Protein AF-A0A7C7TED6-F1 (afdb_monomer_lite)

Radius of gyration: 16.6 Å; chains: 1; bound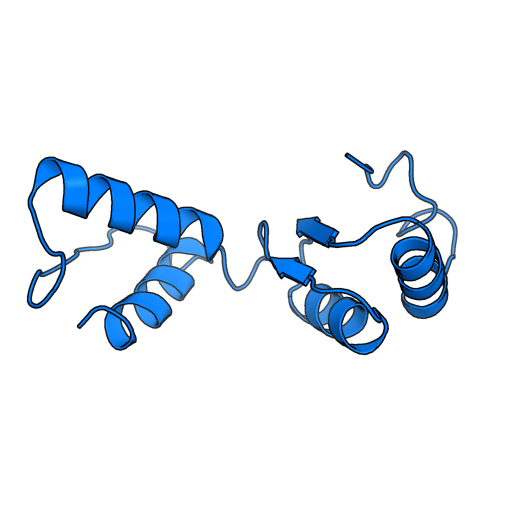ing box: 36×25×44 Å

Sequence (104 aa):
MLNLKDSHYGSGGESIHDTAKVLSQYGDIVMMRVNEHKNFLKFQKNLDIPIINGLTNLSHPCQIMADIMTFEELKGPIENRKIAWLGDGNNVAYSLIEASVKFS

pLDDT: mean 88.81, std 13.05, range [52.09, 98.31]

Foldseek 3Di:
DDDPVNDCPPPPPDDLLVVQVVCQVVDQEEEDEDAAVVSVVVSVVNHPHYYHDCDYFAAHQVVVVVVQVVCCVVPNQCAPPDDDDDDDCTRHVNNVVVVVVVRD

Secondary structure (DSSP, 8-state):
---TTTSSTTTS---HHHHHHHHHHH-S-EEEE-S-HHHHHHHHHH-SS-EEEEE-SS--HHHHHHHHHHHHHHHS--TT------S---HHHHHHHHHHHH--

Structure (mmCIF, N/CA/C/O backbone):
data_AF-A0A7C7TED6-F1
#
_entry.id   AF-A0A7C7TED6-F1
#
loop_
_atom_site.group_PDB
_atom_site.id
_atom_site.type_symbol
_atom_site.label_atom_id
_atom_site.label_alt_id
_atom_site.label_comp_id
_atom_site.label_asym_id
_atom_site.label_entity_id
_atom_site.label_seq_id
_atom_site.pdbx_PDB_ins_code
_atom_site.Cartn_x
_atom_site.Cartn_y
_atom_site.Cartn_z
_atom_site.occupancy
_atom_site.B_iso_or_equiv
_atom_site.auth_seq_id
_atom_site.a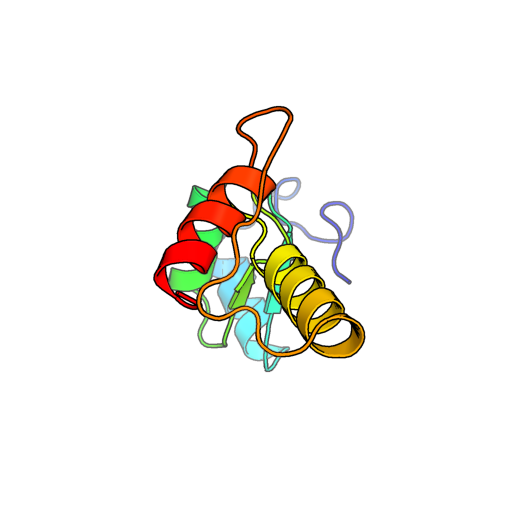uth_comp_id
_atom_site.auth_asym_id
_atom_site.auth_atom_id
_atom_site.pdbx_PDB_model_num
ATOM 1 N N . MET A 1 1 ? 17.308 3.194 -2.773 1.00 53.22 1 MET A N 1
ATOM 2 C CA . MET A 1 1 ? 15.981 3.659 -3.231 1.00 53.22 1 MET A CA 1
ATOM 3 C C . MET A 1 1 ? 16.187 4.322 -4.582 1.00 53.22 1 MET A C 1
ATOM 5 O O . MET A 1 1 ? 16.900 5.313 -4.622 1.00 53.22 1 MET A O 1
ATOM 9 N N . LEU A 1 2 ? 15.681 3.739 -5.672 1.00 59.06 2 LEU A N 1
ATOM 10 C CA . LEU A 1 2 ? 15.821 4.327 -7.011 1.00 59.06 2 LEU A CA 1
ATOM 11 C C . LEU A 1 2 ? 14.804 5.459 -7.166 1.00 59.06 2 LEU A C 1
ATOM 13 O O . LEU A 1 2 ? 13.610 5.247 -6.949 1.00 59.06 2 LEU A O 1
ATOM 17 N N . ASN A 1 3 ? 15.270 6.656 -7.509 1.00 58.84 3 ASN A N 1
ATOM 18 C CA . ASN A 1 3 ? 14.406 7.788 -7.825 1.00 58.84 3 ASN A CA 1
ATOM 19 C C . ASN A 1 3 ? 14.238 7.907 -9.349 1.00 58.84 3 ASN A C 1
ATOM 21 O O . ASN A 1 3 ? 15.116 7.506 -10.105 1.00 58.84 3 ASN A O 1
ATOM 25 N N . LEU A 1 4 ? 13.143 8.515 -9.809 1.00 54.66 4 LEU A N 1
ATOM 26 C CA . LEU A 1 4 ? 12.876 8.801 -11.230 1.00 54.66 4 LEU A CA 1
ATOM 27 C C . LEU A 1 4 ? 13.960 9.669 -11.893 1.00 54.66 4 LEU A C 1
ATOM 29 O O . LEU A 1 4 ? 14.048 9.715 -13.112 1.00 54.66 4 LEU A O 1
ATOM 33 N N . LYS A 1 5 ? 14.761 10.386 -11.097 1.00 54.38 5 LYS A N 1
ATOM 34 C CA . LYS A 1 5 ? 15.911 11.164 -11.580 1.00 54.38 5 LYS A CA 1
ATOM 35 C C . LYS A 1 5 ? 17.191 10.334 -11.720 1.00 54.38 5 LYS A C 1
ATOM 37 O O . LYS A 1 5 ? 18.053 10.710 -12.502 1.00 54.38 5 LYS A O 1
ATOM 42 N N . ASP A 1 6 ? 17.281 9.219 -10.999 1.00 58.78 6 ASP A N 1
ATOM 43 C CA . ASP A 1 6 ? 18.440 8.313 -10.989 1.00 58.78 6 ASP A CA 1
ATOM 44 C C . ASP A 1 6 ? 18.201 7.068 -11.862 1.00 58.78 6 ASP A C 1
ATOM 46 O O . ASP A 1 6 ? 19.086 6.237 -12.044 1.00 58.78 6 ASP A O 1
ATOM 50 N N . SER A 1 7 ? 16.981 6.916 -12.380 1.00 57.62 7 SER A N 1
ATOM 51 C CA . SER A 1 7 ? 16.536 5.814 -13.223 1.00 57.62 7 SER A CA 1
ATOM 52 C C . SER A 1 7 ? 16.156 6.354 -14.599 1.00 57.62 7 SER A C 1
ATOM 54 O O . SER A 1 7 ? 15.509 7.393 -14.705 1.00 57.62 7 SER A O 1
ATOM 56 N N . HIS A 1 8 ? 16.496 5.631 -15.669 1.00 60.44 8 HIS A N 1
ATOM 57 C CA . HIS A 1 8 ? 16.038 5.968 -17.023 1.00 60.44 8 HIS A CA 1
ATOM 58 C C . HIS A 1 8 ? 14.517 5.797 -17.205 1.00 60.44 8 HIS A C 1
ATOM 60 O O . HIS A 1 8 ? 13.960 6.191 -18.235 1.00 60.44 8 HIS A O 1
ATOM 66 N N . TYR A 1 9 ? 13.828 5.276 -16.187 1.00 53.53 9 TYR A N 1
ATOM 67 C CA . TYR A 1 9 ? 12.382 5.175 -16.117 1.00 53.53 9 TYR A CA 1
ATOM 68 C C . TYR A 1 9 ? 11.711 6.561 -16.184 1.00 53.53 9 TYR A C 1
ATOM 70 O O . TYR A 1 9 ? 11.892 7.415 -15.319 1.00 53.53 9 TYR A O 1
ATOM 78 N N . GLY A 1 10 ? 10.910 6.794 -17.227 1.00 54.06 10 GLY A N 1
ATOM 79 C CA . GLY A 1 10 ? 10.072 7.992 -17.383 1.00 54.06 10 GLY A CA 1
ATOM 80 C C . GLY A 1 10 ? 10.747 9.220 -18.012 1.00 54.06 10 GLY A C 1
ATOM 81 O O . GLY A 1 10 ? 10.047 9.997 -18.653 1.00 54.06 10 GLY A O 1
ATOM 82 N N . SER A 1 11 ? 12.074 9.367 -17.910 1.00 52.09 11 SER A N 1
ATOM 83 C CA . SER A 1 11 ? 12.823 10.483 -18.531 1.00 52.09 11 SER A CA 1
ATOM 84 C C . SER A 1 11 ? 13.802 10.054 -19.635 1.00 52.09 11 SER A C 1
ATOM 86 O O . SER A 1 11 ? 14.182 10.886 -20.452 1.00 52.09 11 SER A O 1
ATOM 88 N N . GLY A 1 12 ? 14.213 8.778 -19.678 1.00 54.22 12 GLY A N 1
ATOM 89 C CA . GLY A 1 12 ? 15.282 8.279 -20.560 1.00 54.22 12 GLY A CA 1
ATOM 90 C C . GLY A 1 12 ? 14.836 7.359 -21.704 1.00 54.22 12 GLY A C 1
ATOM 91 O O . GLY A 1 12 ? 15.682 6.881 -22.449 1.00 54.22 12 GLY A O 1
ATOM 92 N N . GLY A 1 13 ? 13.532 7.095 -21.856 1.00 62.97 13 GLY A N 1
ATOM 93 C CA . GLY A 1 13 ? 12.994 6.288 -22.964 1.00 62.97 13 GLY A CA 1
ATOM 94 C C . GLY A 1 13 ? 13.099 4.765 -22.804 1.00 62.97 13 GLY A C 1
ATOM 95 O O . GLY A 1 13 ? 12.735 4.045 -23.730 1.00 62.97 13 GLY A O 1
ATOM 96 N N . GLU A 1 14 ? 13.548 4.259 -21.652 1.00 69.69 14 GLU A N 1
ATOM 97 C CA . GLU A 1 14 ? 13.570 2.816 -21.380 1.00 69.69 14 GLU A CA 1
ATOM 98 C C . GLU A 1 14 ? 12.144 2.271 -21.188 1.00 69.69 14 GLU A C 1
ATOM 100 O O . GLU A 1 14 ? 11.289 2.903 -20.553 1.00 69.69 14 GLU A O 1
ATOM 105 N N . SER A 1 15 ? 11.864 1.100 -21.766 1.00 81.44 15 SER A N 1
ATOM 106 C CA . SER A 1 15 ? 10.546 0.481 -21.661 1.00 81.44 15 SER A CA 1
ATOM 107 C C . SER A 1 15 ? 10.322 -0.114 -20.264 1.00 81.44 15 SER A C 1
ATOM 109 O O . SER A 1 15 ? 11.249 -0.592 -19.615 1.00 81.44 15 SER A O 1
ATOM 111 N N . ILE A 1 16 ? 9.060 -0.154 -19.808 1.00 81.31 16 ILE A N 1
ATOM 112 C CA . ILE A 1 16 ? 8.677 -0.820 -18.542 1.00 81.31 16 ILE A CA 1
ATOM 113 C C . ILE A 1 16 ? 9.167 -2.276 -18.508 1.00 81.31 16 ILE A C 1
ATOM 115 O O . ILE A 1 16 ? 9.526 -2.778 -17.447 1.00 81.31 16 ILE A O 1
ATOM 119 N N . HIS A 1 17 ? 9.161 -2.945 -19.663 1.00 85.00 17 HIS A N 1
ATOM 120 C CA . HIS A 1 17 ? 9.615 -4.322 -19.802 1.00 85.00 17 HIS A CA 1
ATOM 121 C C . HIS A 1 17 ? 11.107 -4.452 -19.476 1.00 85.00 17 HIS A C 1
ATOM 123 O O . HIS A 1 17 ? 11.476 -5.276 -18.641 1.00 85.00 17 HIS A O 1
ATOM 129 N N . ASP A 1 18 ? 11.948 -3.612 -20.080 1.00 86.00 18 ASP A N 1
ATOM 130 C CA . ASP A 1 18 ? 13.403 -3.720 -19.935 1.00 86.00 18 ASP A CA 1
ATOM 131 C C . ASP A 1 18 ? 13.836 -3.363 -18.514 1.00 86.00 18 ASP A C 1
ATOM 133 O O . ASP A 1 18 ? 14.544 -4.141 -17.872 1.00 86.00 18 ASP A O 1
ATOM 137 N N . THR A 1 19 ? 13.288 -2.275 -17.957 1.00 87.62 19 THR A N 1
ATOM 138 C CA . THR A 1 19 ? 13.532 -1.910 -16.558 1.00 87.62 19 THR A CA 1
ATOM 139 C C . THR A 1 19 ? 13.088 -3.032 -15.607 1.00 87.62 19 THR A C 1
ATOM 141 O O . THR A 1 19 ? 13.801 -3.350 -14.657 1.00 87.62 19 THR A O 1
ATOM 144 N N . ALA A 1 20 ? 11.936 -3.674 -15.844 1.00 88.50 20 ALA A N 1
ATOM 145 C CA . ALA A 1 20 ? 11.471 -4.783 -15.008 1.00 88.50 20 ALA A CA 1
ATOM 146 C C . ALA A 1 20 ? 12.395 -6.012 -15.087 1.00 88.50 20 ALA A C 1
ATOM 148 O O . ALA A 1 20 ? 12.679 -6.632 -14.060 1.00 88.50 20 ALA A O 1
ATOM 149 N N . LYS A 1 21 ? 12.911 -6.354 -16.274 1.00 89.75 21 LYS A N 1
ATOM 150 C CA . LYS A 1 21 ? 13.855 -7.471 -16.429 1.00 89.75 21 LYS A CA 1
ATOM 151 C C . LYS A 1 21 ? 15.189 -7.206 -15.753 1.00 89.75 21 LYS A C 1
ATOM 153 O O . LYS A 1 21 ? 15.688 -8.089 -15.061 1.00 89.75 21 LYS A O 1
ATOM 158 N N . VAL A 1 22 ? 15.713 -5.988 -15.869 1.00 89.69 22 VAL A N 1
ATOM 159 C CA . VAL A 1 22 ? 16.912 -5.562 -15.139 1.00 89.69 22 VAL A CA 1
ATOM 160 C C . VAL A 1 22 ? 16.681 -5.693 -13.633 1.00 89.69 22 VAL A C 1
ATOM 162 O O . VAL A 1 22 ? 17.430 -6.390 -12.956 1.00 89.69 22 VAL A O 1
ATOM 165 N N . LEU A 1 23 ? 15.601 -5.112 -13.101 1.00 89.12 23 LEU A N 1
ATOM 166 C CA . LEU A 1 23 ? 15.293 -5.187 -11.667 1.00 89.12 23 LEU A CA 1
ATOM 167 C C . LEU A 1 23 ? 15.158 -6.629 -11.157 1.00 89.12 23 LEU A C 1
ATOM 169 O O . LEU A 1 23 ? 15.610 -6.916 -10.052 1.00 89.12 23 LEU A O 1
ATOM 173 N N . SER A 1 24 ? 14.605 -7.531 -11.970 1.00 91.62 24 SER A N 1
ATOM 174 C CA . SER A 1 24 ? 14.455 -8.952 -11.623 1.00 91.62 24 SER A CA 1
ATOM 175 C C . SER A 1 24 ? 15.785 -9.703 -11.504 1.00 91.62 24 SER A C 1
ATOM 177 O O . SER A 1 24 ? 15.843 -10.722 -10.828 1.00 91.62 24 SER A O 1
ATOM 179 N N . GLN A 1 25 ? 16.851 -9.225 -12.151 1.00 92.69 25 GLN A N 1
ATOM 180 C CA . GLN A 1 25 ? 18.181 -9.843 -12.074 1.00 92.69 25 GLN A CA 1
ATOM 181 C C . GLN A 1 25 ? 19.019 -9.323 -10.901 1.00 92.69 25 GLN A C 1
ATOM 183 O O . GLN A 1 25 ? 19.952 -9.998 -10.473 1.00 92.69 25 GLN A O 1
ATOM 188 N N . TYR A 1 26 ? 18.713 -8.123 -10.398 1.00 90.88 26 TYR A N 1
ATOM 189 C CA . TYR A 1 26 ? 19.514 -7.449 -9.371 1.00 90.88 26 TYR A CA 1
ATOM 190 C C . TYR A 1 26 ? 18.892 -7.459 -7.973 1.00 90.88 26 TYR A C 1
ATOM 192 O O . TYR A 1 26 ? 19.567 -7.075 -7.018 1.00 90.88 26 TYR A O 1
ATOM 200 N N . GLY A 1 27 ? 17.626 -7.849 -7.832 1.00 90.31 27 GLY A N 1
ATOM 201 C CA . GLY A 1 27 ? 16.943 -7.875 -6.543 1.00 90.31 27 GLY A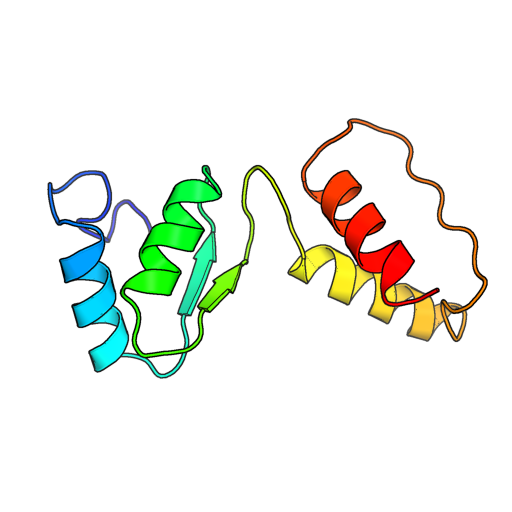 CA 1
ATOM 202 C C . GLY A 1 27 ? 16.095 -9.122 -6.350 1.00 90.31 27 GLY A C 1
ATOM 203 O O . GLY A 1 27 ? 15.717 -9.781 -7.308 1.00 90.31 27 GLY A O 1
ATOM 204 N N . ASP A 1 28 ? 15.764 -9.405 -5.093 1.00 94.75 28 ASP A N 1
ATOM 205 C CA . ASP A 1 28 ? 14.859 -10.498 -4.716 1.00 94.75 28 ASP A CA 1
ATOM 206 C C . ASP A 1 28 ? 13.406 -10.024 -4.548 1.00 94.75 28 ASP A C 1
ATOM 208 O O . ASP A 1 28 ? 12.473 -10.822 -4.565 1.00 94.75 28 ASP A O 1
ATOM 212 N N . ILE A 1 29 ? 13.202 -8.717 -4.352 1.00 94.81 29 ILE A N 1
ATOM 213 C CA . ILE A 1 29 ? 11.896 -8.075 -4.171 1.00 94.81 29 ILE A CA 1
ATOM 214 C C . ILE A 1 29 ? 11.968 -6.597 -4.562 1.00 94.81 29 ILE A C 1
ATOM 216 O O . ILE A 1 29 ? 12.989 -5.936 -4.361 1.00 94.81 29 ILE A O 1
ATOM 220 N N . VAL A 1 30 ? 10.865 -6.049 -5.074 1.00 94.06 30 VAL A N 1
ATOM 221 C CA . VAL A 1 30 ? 10.749 -4.620 -5.398 1.00 94.06 30 VAL A CA 1
ATOM 222 C C . VAL A 1 30 ? 9.581 -3.996 -4.648 1.00 94.06 30 VAL A C 1
ATOM 224 O O . VAL A 1 30 ? 8.470 -4.509 -4.660 1.00 94.06 30 VAL A O 1
ATOM 227 N N . MET A 1 31 ? 9.791 -2.828 -4.044 1.00 94.56 31 MET A N 1
ATOM 228 C CA . MET A 1 31 ? 8.700 -1.950 -3.618 1.00 94.56 31 MET A CA 1
ATOM 229 C C . MET A 1 31 ? 8.629 -0.755 -4.565 1.00 94.56 31 MET A C 1
ATOM 231 O O . MET A 1 31 ? 9.641 -0.102 -4.819 1.00 94.56 31 MET A O 1
ATOM 235 N N . MET A 1 32 ? 7.432 -0.444 -5.065 1.00 91.25 32 MET A N 1
ATOM 236 C CA . MET A 1 32 ? 7.227 0.680 -5.976 1.00 91.25 32 MET A CA 1
ATOM 237 C C . MET A 1 32 ? 6.222 1.683 -5.425 1.00 91.25 32 MET A C 1
ATOM 239 O O . MET A 1 32 ? 5.127 1.326 -4.998 1.00 91.25 32 MET A O 1
ATOM 243 N N . ARG A 1 33 ? 6.584 2.962 -5.526 1.00 92.75 33 ARG A N 1
ATOM 244 C CA . ARG A 1 33 ? 5.673 4.096 -5.388 1.00 92.75 33 ARG A CA 1
ATOM 245 C C . ARG A 1 33 ? 5.529 4.747 -6.755 1.00 92.75 33 ARG A C 1
ATOM 247 O O . ARG A 1 33 ? 6.501 5.276 -7.288 1.00 92.75 33 ARG A O 1
ATOM 254 N N . VAL A 1 34 ? 4.333 4.687 -7.331 1.00 89.00 34 VAL A N 1
ATOM 255 C CA . VAL A 1 34 ? 4.056 5.196 -8.682 1.00 89.00 34 VAL A CA 1
ATOM 256 C C . VAL A 1 34 ? 2.718 5.910 -8.707 1.00 89.00 34 VAL A C 1
ATOM 258 O O . VAL A 1 34 ? 1.811 5.539 -7.981 1.00 89.00 34 VAL A O 1
ATOM 261 N N . ASN A 1 35 ? 2.564 6.920 -9.560 1.00 88.19 35 ASN A N 1
ATOM 262 C CA . ASN A 1 35 ? 1.314 7.678 -9.600 1.00 88.19 35 ASN A CA 1
ATOM 263 C C . ASN A 1 35 ? 0.151 6.818 -10.106 1.00 88.19 35 ASN A C 1
ATOM 265 O O . ASN A 1 35 ? -0.827 6.635 -9.396 1.00 88.19 35 ASN A O 1
ATOM 269 N N . GLU A 1 36 ? 0.255 6.262 -11.313 1.00 90.94 36 GLU A N 1
ATOM 270 C CA . GLU A 1 36 ? -0.839 5.498 -11.914 1.00 90.94 36 GLU A CA 1
ATOM 271 C C . GLU A 1 36 ? -0.770 4.012 -11.552 1.00 90.94 36 GLU A C 1
ATOM 273 O O . GLU A 1 36 ? 0.186 3.315 -11.909 1.00 90.94 36 GLU A O 1
ATOM 278 N N . HIS A 1 37 ? -1.845 3.489 -10.961 1.00 92.94 37 HIS A N 1
ATOM 279 C CA . HIS A 1 37 ? -1.965 2.064 -10.646 1.00 92.94 37 HIS A CA 1
ATOM 280 C C . HIS A 1 37 ? -1.811 1.146 -11.877 1.00 92.94 37 HIS A C 1
ATOM 282 O O . HIS A 1 37 ? -1.245 0.059 -11.790 1.00 92.94 37 HIS A O 1
ATOM 288 N N . LYS A 1 38 ? -2.217 1.600 -13.073 1.00 92.19 38 LYS A N 1
ATOM 289 C CA . LYS A 1 38 ? -2.037 0.827 -14.316 1.00 92.19 38 LYS A CA 1
ATOM 290 C C . LYS A 1 38 ? -0.564 0.525 -14.617 1.00 92.19 38 LYS A C 1
ATOM 292 O O . LYS A 1 38 ? -0.257 -0.528 -15.168 1.00 92.19 38 LYS A O 1
ATOM 297 N N . ASN A 1 39 ? 0.342 1.444 -14.277 1.00 88.62 39 ASN A N 1
ATOM 298 C CA . ASN A 1 39 ? 1.769 1.264 -14.524 1.00 88.62 39 ASN A CA 1
ATOM 299 C C . ASN A 1 39 ? 2.344 0.269 -13.516 1.00 88.62 39 ASN A C 1
ATOM 301 O O . ASN A 1 39 ? 3.094 -0.609 -13.924 1.00 88.62 39 ASN A O 1
ATOM 305 N N . PHE A 1 40 ? 1.900 0.318 -12.254 1.00 92.75 40 PHE A N 1
ATOM 306 C CA . PHE A 1 40 ? 2.223 -0.705 -11.255 1.00 92.75 40 PHE A CA 1
ATOM 307 C C . PHE A 1 40 ? 1.876 -2.118 -11.756 1.00 92.75 40 PHE A C 1
ATOM 309 O O . PHE A 1 40 ? 2.733 -2.997 -11.776 1.00 92.75 40 PHE A O 1
ATOM 316 N N . LEU A 1 41 ? 0.656 -2.318 -12.270 1.00 93.69 41 LEU A N 1
ATOM 317 C CA . LEU A 1 41 ? 0.230 -3.613 -12.819 1.00 93.69 41 LEU A CA 1
ATOM 318 C C . LEU A 1 41 ? 1.027 -4.033 -14.064 1.00 93.69 41 LEU A C 1
ATOM 320 O O . LEU A 1 41 ? 1.257 -5.221 -14.281 1.00 93.69 41 LEU A O 1
ATOM 324 N N . LYS A 1 42 ? 1.463 -3.082 -14.900 1.00 91.25 42 LYS A N 1
ATOM 325 C CA . LYS A 1 42 ? 2.361 -3.383 -16.027 1.00 91.25 42 LYS A CA 1
ATOM 326 C C . LYS A 1 42 ? 3.730 -3.856 -15.541 1.00 91.25 42 LYS A C 1
ATOM 328 O O . LYS A 1 42 ? 4.245 -4.811 -16.109 1.00 91.25 42 LYS A O 1
ATOM 333 N N . PHE A 1 43 ? 4.297 -3.238 -14.505 1.00 90.25 43 PHE A N 1
ATOM 334 C CA . PHE A 1 43 ? 5.546 -3.710 -13.895 1.00 90.25 43 PHE A CA 1
ATOM 335 C C . PHE A 1 43 ? 5.391 -5.114 -13.335 1.00 90.25 43 PHE A C 1
ATOM 337 O O . PHE A 1 43 ? 6.171 -5.993 -13.682 1.00 90.25 43 PHE A O 1
ATOM 344 N N . GLN A 1 44 ? 4.334 -5.342 -12.554 1.00 93.62 44 GLN A N 1
ATOM 345 C CA . GLN A 1 44 ? 4.033 -6.651 -11.984 1.00 93.62 44 GLN A CA 1
ATOM 346 C C . GLN A 1 44 ? 4.010 -7.761 -13.046 1.00 93.62 44 GLN A C 1
ATOM 348 O O . GLN A 1 44 ? 4.504 -8.849 -12.794 1.00 93.62 44 GLN A O 1
ATOM 353 N N . LYS A 1 45 ? 3.463 -7.494 -14.239 1.00 93.75 45 LYS A N 1
ATOM 354 C CA . LYS A 1 45 ? 3.405 -8.481 -15.332 1.00 93.75 45 LYS A CA 1
ATOM 355 C C . LYS A 1 45 ? 4.762 -8.829 -15.951 1.00 93.75 45 LYS A C 1
ATOM 357 O O . LYS A 1 45 ? 4.853 -9.860 -16.605 1.00 93.75 45 LYS A O 1
ATOM 362 N N . ASN A 1 46 ? 5.762 -7.959 -15.824 1.00 92.12 46 ASN A N 1
ATOM 363 C CA . ASN A 1 46 ? 7.077 -8.138 -16.451 1.00 92.12 46 ASN A CA 1
ATOM 364 C C . ASN A 1 46 ? 8.177 -8.526 -15.447 1.00 92.12 46 ASN A C 1
ATOM 366 O O . ASN A 1 46 ? 9.250 -8.959 -15.870 1.00 92.12 46 ASN A O 1
ATOM 370 N N . LEU A 1 47 ? 7.920 -8.362 -14.145 1.00 92.25 47 LEU A N 1
ATOM 371 C CA . LEU A 1 47 ? 8.818 -8.758 -13.064 1.00 92.25 47 LEU A CA 1
ATOM 372 C C . LEU A 1 47 ? 8.754 -10.270 -12.823 1.00 92.25 47 LEU A C 1
ATOM 374 O O . LEU A 1 47 ? 7.669 -10.844 -12.767 1.00 92.25 47 LEU A O 1
ATOM 378 N N . ASP A 1 48 ? 9.919 -10.881 -12.613 1.00 94.69 48 ASP A N 1
ATOM 379 C CA . ASP A 1 48 ? 10.039 -12.293 -12.214 1.00 94.69 48 ASP A CA 1
ATOM 380 C C . ASP A 1 48 ? 10.137 -12.458 -10.680 1.00 94.69 48 ASP A C 1
ATOM 382 O O . ASP A 1 48 ? 10.151 -13.573 -10.161 1.00 94.69 48 ASP A O 1
ATOM 386 N N . ILE A 1 49 ? 10.173 -11.339 -9.949 1.00 94.62 49 ILE A N 1
ATOM 387 C CA . ILE A 1 49 ? 10.282 -11.249 -8.487 1.00 94.62 49 ILE A CA 1
ATOM 388 C C . ILE A 1 49 ? 9.058 -10.545 -7.877 1.00 94.62 49 ILE A C 1
ATOM 390 O O . ILE A 1 49 ? 8.382 -9.776 -8.571 1.00 94.62 49 ILE A O 1
ATOM 394 N N . PRO A 1 50 ? 8.749 -10.760 -6.582 1.00 96.25 50 PRO A N 1
ATOM 395 C CA . PRO A 1 50 ? 7.616 -10.114 -5.930 1.00 96.25 50 PRO A CA 1
ATOM 396 C C . PRO A 1 50 ? 7.687 -8.583 -5.976 1.00 96.25 50 PRO A C 1
ATOM 398 O O . PRO A 1 50 ? 8.755 -7.978 -5.841 1.00 96.25 50 PRO A O 1
ATOM 401 N N . ILE A 1 51 ? 6.516 -7.955 -6.107 1.00 95.12 51 ILE A N 1
ATOM 402 C CA . ILE A 1 51 ? 6.356 -6.500 -6.080 1.00 95.12 51 ILE A CA 1
ATOM 403 C C . ILE A 1 51 ? 5.374 -6.068 -4.986 1.00 95.12 51 ILE A C 1
ATOM 405 O O . ILE A 1 51 ? 4.273 -6.603 -4.872 1.00 95.12 51 ILE A O 1
ATOM 409 N N . ILE A 1 52 ? 5.757 -5.057 -4.206 1.00 96.50 52 ILE A N 1
ATOM 410 C CA . ILE A 1 52 ? 4.935 -4.431 -3.166 1.00 96.50 52 ILE A CA 1
ATOM 411 C C . ILE A 1 52 ? 4.481 -3.042 -3.630 1.00 96.50 52 ILE A C 1
ATOM 413 O O . ILE A 1 52 ? 5.296 -2.206 -4.035 1.00 96.50 52 ILE A O 1
ATOM 417 N N . ASN A 1 53 ? 3.176 -2.772 -3.527 1.00 95.94 53 ASN A N 1
ATOM 418 C CA . ASN A 1 53 ? 2.615 -1.438 -3.745 1.00 95.94 53 ASN A CA 1
ATOM 419 C C . ASN A 1 53 ? 2.898 -0.539 -2.535 1.00 95.94 53 ASN A C 1
ATOM 421 O O . ASN A 1 53 ? 2.191 -0.592 -1.530 1.00 95.94 53 ASN A O 1
ATOM 425 N N . GLY A 1 54 ? 3.914 0.312 -2.667 1.00 93.94 54 GLY A N 1
ATOM 426 C CA . GLY A 1 54 ? 4.255 1.314 -1.668 1.00 93.94 54 GLY A CA 1
ATOM 427 C C . GLY A 1 54 ? 3.270 2.482 -1.631 1.00 93.94 54 GLY A C 1
ATOM 428 O O . GLY A 1 54 ? 3.000 2.977 -0.546 1.00 93.94 54 GLY A O 1
ATOM 429 N N . LEU A 1 55 ? 2.741 2.915 -2.784 1.00 94.75 55 LEU A N 1
ATOM 430 C CA . LEU A 1 55 ? 1.635 3.876 -2.934 1.00 94.75 55 LEU A CA 1
ATOM 431 C C . LEU A 1 55 ? 1.283 4.019 -4.424 1.00 94.75 55 LEU A C 1
ATOM 433 O O . LEU A 1 55 ? 2.178 4.217 -5.253 1.00 94.75 55 LEU A O 1
ATOM 437 N N . THR A 1 56 ? -0.018 4.014 -4.738 1.00 95.38 56 THR A N 1
ATOM 438 C CA . THR A 1 56 ? -0.577 4.458 -6.029 1.00 95.38 56 THR A CA 1
ATOM 439 C C . THR A 1 56 ? -1.705 5.464 -5.838 1.00 95.38 56 THR A C 1
ATOM 441 O O . THR A 1 56 ? -2.181 5.662 -4.721 1.00 95.38 56 THR A O 1
ATOM 444 N N . ASN A 1 57 ? -2.164 6.097 -6.920 1.00 93.88 57 ASN A N 1
ATOM 445 C CA . ASN A 1 57 ? -3.366 6.930 -6.891 1.00 93.88 57 ASN A CA 1
ATOM 446 C C . ASN A 1 57 ? -4.643 6.153 -6.529 1.00 93.88 57 ASN A C 1
ATOM 448 O O . ASN A 1 57 ? -5.598 6.775 -6.079 1.00 93.88 57 ASN A O 1
ATOM 452 N N . LEU A 1 58 ? -4.664 4.829 -6.723 1.00 95.38 58 LEU A N 1
ATOM 453 C CA . LEU A 1 58 ? -5.816 3.981 -6.413 1.00 95.38 58 LEU A CA 1
ATOM 454 C C . LEU A 1 58 ? -5.783 3.442 -4.980 1.00 95.38 58 LEU A C 1
ATOM 456 O O . LEU A 1 58 ? -6.803 3.463 -4.306 1.00 95.38 58 LEU A O 1
ATOM 460 N N . SER A 1 59 ? -4.631 2.954 -4.518 1.00 95.25 59 SER A N 1
ATOM 461 C CA . SER A 1 59 ? -4.518 2.267 -3.225 1.00 95.25 59 SER A CA 1
ATOM 462 C C . SER A 1 59 ? -3.176 2.507 -2.534 1.00 95.25 59 SER A C 1
ATOM 464 O O . SER A 1 59 ? -2.141 2.694 -3.191 1.00 95.25 59 SER A O 1
ATOM 466 N N . HIS A 1 60 ? -3.207 2.472 -1.200 1.00 96.31 60 HIS A N 1
ATOM 467 C CA . HIS A 1 60 ? -2.052 2.574 -0.309 1.00 96.31 60 HIS A CA 1
ATOM 468 C C . HIS A 1 60 ? -2.089 1.473 0.778 1.00 96.31 60 HIS A C 1
ATOM 470 O O . HIS A 1 60 ? -2.243 1.760 1.965 1.00 96.31 60 HIS A O 1
ATOM 476 N N . PRO A 1 61 ? -1.932 0.192 0.395 1.00 96.06 61 PRO A N 1
ATOM 477 C CA . PRO A 1 61 ? -2.189 -0.939 1.289 1.00 96.06 61 PRO A CA 1
ATOM 478 C C . PRO A 1 61 ? -1.219 -1.018 2.475 1.00 96.06 61 PRO A C 1
ATOM 480 O O . PRO A 1 61 ? -1.635 -1.351 3.580 1.00 96.06 61 PRO A O 1
ATOM 483 N N . CYS A 1 62 ? 0.062 -0.675 2.284 1.00 96.88 62 CYS A N 1
ATOM 484 C CA . CYS A 1 62 ? 1.046 -0.715 3.371 1.00 96.88 62 CYS A CA 1
ATOM 485 C C . CYS A 1 62 ? 0.705 0.236 4.528 1.00 96.88 62 CYS A C 1
ATOM 487 O O . CYS A 1 62 ? 0.983 -0.107 5.673 1.00 96.88 62 CYS A O 1
ATOM 489 N N . GLN A 1 63 ? 0.086 1.390 4.245 1.00 97.06 63 GLN A N 1
ATOM 490 C CA . GLN A 1 63 ? -0.378 2.307 5.289 1.00 97.06 63 GLN A CA 1
ATOM 491 C C . GLN A 1 63 ? -1.453 1.634 6.146 1.00 97.06 63 GLN A C 1
ATOM 493 O O . GLN A 1 63 ? -1.339 1.607 7.364 1.00 97.06 63 GLN A O 1
ATOM 498 N N . ILE A 1 64 ? -2.446 1.010 5.507 1.00 97.25 64 ILE A N 1
ATOM 499 C CA . ILE A 1 64 ? -3.568 0.385 6.216 1.00 97.25 64 ILE A CA 1
ATOM 500 C C . ILE A 1 64 ? -3.122 -0.815 7.046 1.00 97.25 64 ILE A C 1
ATOM 502 O O . ILE A 1 64 ? -3.599 -0.996 8.159 1.00 97.25 64 ILE A O 1
ATOM 506 N N . MET A 1 65 ? -2.165 -1.605 6.552 1.00 96.88 65 MET A N 1
ATOM 507 C CA . MET A 1 65 ? -1.572 -2.683 7.349 1.00 96.88 65 MET A CA 1
ATOM 508 C C . MET A 1 65 ? -0.942 -2.152 8.645 1.00 96.88 65 MET A C 1
ATOM 510 O O . MET A 1 65 ? -1.122 -2.754 9.701 1.00 96.88 65 MET A O 1
ATOM 514 N N . ALA A 1 66 ? -0.238 -1.017 8.577 1.00 97.69 66 ALA A N 1
ATOM 515 C CA . ALA A 1 66 ? 0.345 -0.382 9.757 1.00 97.69 66 ALA A CA 1
ATOM 516 C C . ALA A 1 66 ? -0.729 0.212 10.686 1.00 97.69 66 ALA A C 1
ATOM 518 O O . ALA A 1 66 ? -0.629 0.068 11.905 1.00 97.69 66 ALA A O 1
ATOM 519 N N . ASP A 1 67 ? -1.772 0.832 10.130 1.00 97.06 67 ASP A N 1
ATOM 520 C CA . ASP A 1 67 ? -2.884 1.393 10.905 1.00 97.06 67 ASP A CA 1
ATOM 521 C C . ASP A 1 67 ? -3.647 0.299 11.672 1.00 97.06 67 ASP A C 1
ATOM 523 O O . ASP A 1 67 ? -3.9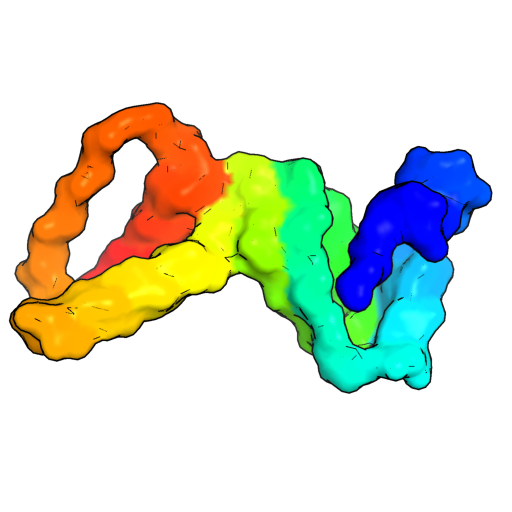62 0.473 12.850 1.00 97.06 67 ASP A O 1
ATOM 527 N N . ILE A 1 68 ? -3.897 -0.851 11.033 1.00 96.69 68 ILE A N 1
ATOM 528 C CA . ILE A 1 68 ? -4.541 -2.012 11.662 1.00 96.69 68 ILE A CA 1
ATOM 529 C C . ILE A 1 68 ? -3.655 -2.575 12.769 1.00 96.69 68 ILE A C 1
ATOM 531 O O . ILE A 1 68 ? -4.131 -2.734 13.889 1.00 96.69 68 ILE A O 1
ATOM 535 N N . MET A 1 69 ? -2.365 -2.800 12.495 1.00 97.69 69 MET A N 1
ATOM 536 C CA . MET A 1 69 ? -1.412 -3.261 13.510 1.00 97.69 69 MET A CA 1
ATOM 537 C C . MET A 1 69 ? -1.401 -2.324 14.727 1.00 97.69 69 MET A C 1
ATOM 539 O O . MET A 1 69 ? -1.521 -2.780 15.861 1.00 97.69 69 MET A O 1
ATOM 543 N N . THR A 1 70 ? -1.353 -1.011 14.492 1.00 98.06 70 THR A N 1
ATOM 544 C CA . THR A 1 70 ? -1.378 0.003 15.558 1.00 98.06 70 THR A CA 1
ATOM 545 C C . THR A 1 70 ? -2.677 -0.054 16.362 1.00 98.06 70 THR A C 1
ATOM 547 O O . THR A 1 70 ? -2.668 0.057 17.589 1.00 98.06 70 THR A O 1
ATOM 550 N N . PHE A 1 71 ? -3.819 -0.218 15.690 1.00 97.50 71 PHE A N 1
ATOM 551 C CA . PHE A 1 71 ? -5.099 -0.372 16.372 1.00 97.50 71 PHE A CA 1
ATOM 552 C C . PHE A 1 71 ? -5.100 -1.623 17.254 1.00 97.50 71 PHE A C 1
ATOM 554 O O . PHE A 1 71 ? -5.485 -1.537 18.420 1.00 97.50 71 PHE A O 1
ATOM 561 N N . GLU A 1 72 ? -4.645 -2.760 16.727 1.00 97.06 72 GLU A N 1
ATOM 562 C CA . GLU A 1 72 ? -4.661 -4.032 17.446 1.00 97.06 72 GLU A CA 1
ATOM 563 C C . GLU A 1 72 ? -3.743 -4.038 18.669 1.00 97.06 72 GLU A C 1
ATOM 565 O O . GLU A 1 72 ? -4.147 -4.515 19.731 1.00 97.06 72 GLU A O 1
ATOM 570 N N . GLU A 1 73 ? -2.566 -3.417 18.573 1.00 98.31 73 GLU A N 1
ATOM 571 C CA . GLU A 1 73 ? -1.654 -3.234 19.707 1.00 98.31 73 GLU A CA 1
ATOM 572 C C . GLU A 1 73 ? -2.271 -2.389 20.833 1.00 98.31 73 GLU A C 1
ATOM 574 O O . GLU A 1 73 ? -2.030 -2.643 22.014 1.00 98.31 73 GLU A O 1
ATOM 579 N N . LEU A 1 74 ? -3.085 -1.385 20.490 1.00 98.19 74 LEU A N 1
ATOM 580 C CA . LEU A 1 74 ? -3.623 -0.423 21.457 1.00 98.19 74 LEU A CA 1
ATOM 581 C C . LEU A 1 74 ? -5.025 -0.765 21.973 1.00 98.19 74 LEU A C 1
ATOM 583 O O . LEU A 1 74 ? -5.410 -0.309 23.055 1.00 98.19 74 LEU A O 1
ATOM 587 N N . LYS A 1 75 ? -5.831 -1.481 21.185 1.00 96.94 75 LYS A N 1
ATOM 588 C CA . LYS A 1 75 ? -7.271 -1.691 21.421 1.00 96.94 75 LYS A CA 1
ATOM 589 C C . LYS A 1 75 ? -7.692 -3.161 21.354 1.00 96.94 75 LYS A C 1
ATOM 591 O O . LYS A 1 75 ? -8.862 -3.454 21.625 1.00 96.94 75 LYS A O 1
ATOM 596 N N . GLY A 1 76 ? -6.762 -4.071 21.065 1.00 95.81 76 GLY A N 1
ATOM 597 C CA . GLY A 1 76 ? -7.056 -5.476 20.802 1.00 95.81 76 GLY A CA 1
ATOM 598 C C . GLY A 1 76 ? -7.643 -5.693 19.402 1.00 95.81 76 GLY A C 1
ATOM 599 O O . GLY A 1 76 ? -7.685 -4.751 18.612 1.00 95.81 76 GLY A O 1
ATOM 600 N N . PRO A 1 77 ? -8.126 -6.910 19.096 1.00 96.00 77 PRO A N 1
ATOM 601 C CA . PRO A 1 77 ? -8.505 -7.307 17.741 1.00 96.00 77 PRO A CA 1
ATOM 602 C C . PRO A 1 77 ? -9.438 -6.308 17.046 1.00 96.00 77 PRO A C 1
ATOM 604 O O . PRO A 1 77 ? -10.394 -5.803 17.656 1.00 96.00 77 PRO A O 1
ATOM 607 N N . ILE A 1 78 ? -9.156 -6.033 15.768 1.00 95.81 78 ILE A N 1
ATOM 608 C CA . ILE A 1 78 ? -9.968 -5.122 14.947 1.00 95.81 78 ILE A CA 1
ATOM 609 C C . ILE A 1 78 ? -11.286 -5.763 14.483 1.00 95.81 78 ILE A C 1
ATOM 611 O O . ILE A 1 78 ? -12.212 -5.051 14.096 1.00 95.81 78 ILE A O 1
ATOM 615 N N . GLU A 1 79 ? -11.396 -7.088 14.584 1.00 95.31 79 GLU A N 1
ATOM 616 C CA . GLU A 1 79 ? -12.594 -7.858 14.242 1.00 95.31 79 GLU A CA 1
ATOM 617 C C . GLU A 1 79 ? -13.847 -7.283 14.928 1.00 95.31 79 GLU A C 1
ATOM 619 O O . GLU A 1 79 ? -13.839 -6.946 16.119 1.00 95.31 79 GLU A O 1
ATOM 624 N N . ASN A 1 80 ? -14.943 -7.153 14.178 1.00 92.69 80 ASN A N 1
ATOM 625 C CA . ASN A 1 80 ? -16.208 -6.560 14.626 1.00 92.69 80 ASN A CA 1
ATOM 626 C C . ASN A 1 80 ? -16.115 -5.106 15.146 1.00 92.69 80 ASN A C 1
ATOM 628 O O . ASN A 1 80 ? -17.051 -4.603 15.786 1.00 92.69 80 ASN A O 1
ATOM 632 N N . ARG A 1 81 ? -15.013 -4.386 14.891 1.00 94.62 81 ARG A N 1
ATOM 633 C CA . ARG A 1 81 ? -14.888 -2.959 15.224 1.00 94.62 81 ARG A CA 1
ATOM 634 C C . ARG A 1 81 ? -15.409 -2.082 14.092 1.00 94.62 81 ARG A C 1
ATOM 636 O O . ARG A 1 81 ? -15.369 -2.423 12.917 1.00 94.62 81 ARG A O 1
ATOM 643 N N . LYS A 1 82 ? -15.904 -0.899 14.462 1.00 95.12 82 LYS A N 1
ATOM 644 C CA . LYS A 1 82 ? -16.369 0.115 13.509 1.00 95.12 82 LYS A CA 1
ATOM 645 C C . LYS A 1 82 ? -15.276 1.155 13.309 1.00 95.12 82 LYS A C 1
ATOM 647 O O . LYS A 1 82 ? -14.966 1.894 14.241 1.00 95.12 82 LYS A O 1
ATOM 652 N N . ILE A 1 83 ? -14.734 1.226 12.097 1.00 95.06 83 ILE A N 1
ATOM 653 C CA . ILE A 1 83 ? -13.793 2.268 11.678 1.00 95.06 83 ILE A CA 1
ATOM 654 C C . ILE A 1 83 ? -14.569 3.351 10.925 1.00 95.06 83 ILE A C 1
ATOM 656 O O . ILE A 1 83 ? -15.355 3.048 10.029 1.00 95.06 83 ILE A O 1
ATOM 660 N N . ALA A 1 84 ? -14.368 4.612 11.304 1.00 96.19 84 ALA A N 1
ATOM 661 C CA . ALA A 1 84 ? -14.975 5.761 10.641 1.00 96.19 84 ALA A CA 1
ATOM 662 C C . ALA A 1 84 ? -13.907 6.530 9.856 1.00 96.19 84 ALA A C 1
ATOM 664 O O . ALA A 1 84 ? -12.895 6.934 10.424 1.00 96.19 84 ALA A O 1
ATOM 665 N N . TRP A 1 85 ? -14.151 6.756 8.564 1.00 96.75 85 TRP A N 1
ATOM 666 C CA . TRP A 1 85 ? -13.325 7.612 7.712 1.00 96.75 85 TRP A CA 1
ATOM 667 C C . TRP A 1 85 ? -14.040 8.938 7.458 1.00 96.75 85 TRP A C 1
ATOM 669 O O . TRP A 1 85 ? -15.199 8.947 7.042 1.00 96.75 85 TRP A O 1
ATOM 679 N N . LEU A 1 86 ? -13.350 10.053 7.699 1.00 97.25 86 LEU A N 1
ATOM 680 C CA . LEU A 1 86 ? -13.844 11.395 7.406 1.00 97.25 86 LEU A CA 1
ATOM 681 C C . LEU A 1 86 ? -12.783 12.150 6.608 1.00 97.25 86 LEU A C 1
ATOM 683 O O . LEU A 1 86 ? -11.710 12.453 7.124 1.00 97.25 86 LEU A O 1
ATOM 687 N N . GLY A 1 87 ? -13.096 12.453 5.352 1.00 95.69 87 GLY A N 1
ATOM 688 C CA . GLY A 1 87 ? -12.191 13.127 4.431 1.00 95.69 87 GLY A CA 1
ATOM 689 C C . GLY A 1 87 ? -12.464 12.721 2.989 1.00 95.69 87 GLY A C 1
ATOM 690 O O . GLY A 1 87 ? -13.509 12.146 2.678 1.00 95.69 87 GLY A O 1
ATOM 691 N N . ASP A 1 88 ? -11.502 13.002 2.119 1.00 96.31 88 ASP A N 1
ATOM 692 C CA . ASP A 1 88 ? -11.608 12.699 0.695 1.00 96.31 88 ASP A CA 1
ATOM 693 C C . ASP A 1 88 ? -11.655 11.186 0.430 1.00 96.31 88 ASP A C 1
ATOM 695 O O . ASP A 1 88 ? -11.026 10.386 1.129 1.00 96.31 88 ASP A O 1
ATOM 699 N N . GLY A 1 89 ? -12.359 10.791 -0.633 1.00 95.50 89 GLY A N 1
ATOM 700 C CA . GLY A 1 89 ? -12.361 9.423 -1.164 1.00 95.50 89 GLY A CA 1
ATOM 701 C C . GLY A 1 89 ? -11.070 9.100 -1.920 1.00 95.50 89 GLY A C 1
ATOM 702 O O . GLY A 1 89 ? -11.097 8.878 -3.127 1.00 95.50 89 GLY A O 1
ATOM 703 N N . ASN A 1 90 ? -9.934 9.148 -1.225 1.00 95.81 90 ASN A N 1
ATOM 704 C CA . ASN A 1 90 ? -8.602 8.952 -1.791 1.00 95.81 90 ASN A CA 1
ATOM 705 C C . ASN A 1 90 ? -8.137 7.482 -1.708 1.00 95.81 90 ASN A C 1
ATOM 707 O O . ASN A 1 90 ? -8.887 6.579 -1.340 1.00 95.81 90 ASN A O 1
ATOM 711 N N . ASN A 1 91 ? -6.869 7.243 -2.041 1.00 94.81 91 ASN A N 1
ATOM 712 C CA . ASN A 1 91 ? -6.244 5.920 -2.012 1.00 94.81 91 ASN A CA 1
ATOM 713 C C . ASN A 1 91 ? -6.223 5.247 -0.626 1.00 94.81 91 ASN A C 1
ATOM 715 O O . ASN A 1 91 ? -6.268 4.021 -0.552 1.00 94.81 91 ASN A O 1
ATOM 719 N N . VAL A 1 92 ? -6.177 6.020 0.460 1.00 97.12 92 VAL A N 1
ATOM 720 C CA . VAL A 1 92 ? -6.259 5.505 1.835 1.00 97.12 92 VAL A CA 1
ATOM 721 C C . VAL A 1 92 ? -7.684 5.043 2.124 1.00 97.12 92 VAL A C 1
ATOM 723 O O . VAL A 1 92 ? -7.873 3.920 2.584 1.00 97.12 92 VAL A O 1
ATOM 726 N N . ALA A 1 93 ? -8.687 5.855 1.772 1.00 97.31 93 ALA A N 1
ATOM 727 C CA . ALA A 1 93 ? -10.096 5.484 1.908 1.00 97.31 93 ALA A CA 1
ATOM 728 C C . ALA A 1 93 ? -10.417 4.196 1.132 1.00 97.31 93 ALA A C 1
ATOM 730 O O . ALA A 1 93 ? -11.069 3.294 1.653 1.00 97.31 93 ALA A O 1
ATOM 731 N N . TYR A 1 94 ? -9.903 4.083 -0.096 1.00 96.94 94 TYR A N 1
ATOM 732 C CA . TYR A 1 94 ? -10.073 2.892 -0.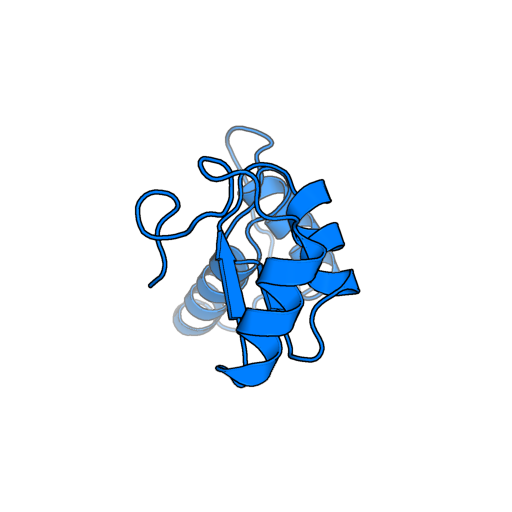926 1.00 96.94 94 TYR A CA 1
ATOM 733 C C . TYR A 1 94 ? -9.440 1.651 -0.282 1.00 96.94 94 TYR A C 1
ATOM 735 O O . TYR A 1 94 ? -10.089 0.613 -0.164 1.00 96.94 94 TYR A O 1
ATOM 743 N N . SER A 1 95 ? -8.202 1.765 0.210 1.00 97.25 95 SER A N 1
ATOM 744 C CA . SER A 1 95 ? -7.528 0.659 0.898 1.00 97.25 95 SER A CA 1
ATOM 745 C C . SER A 1 95 ? -8.179 0.284 2.233 1.00 97.25 95 SER A C 1
ATOM 747 O O . SER A 1 95 ? -8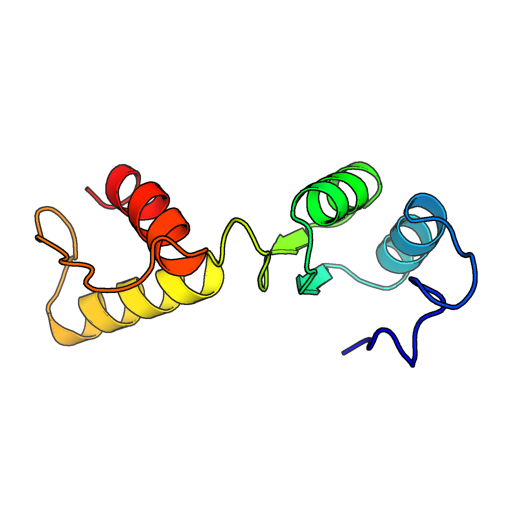.167 -0.891 2.591 1.00 97.25 95 SER A O 1
ATOM 749 N N . LEU A 1 96 ? -8.792 1.231 2.953 1.00 96.81 96 LEU A N 1
ATOM 750 C CA . LEU A 1 96 ? -9.594 0.926 4.143 1.00 96.81 96 LEU A CA 1
ATOM 751 C C . LEU A 1 96 ? -10.835 0.101 3.794 1.00 96.81 96 LEU A C 1
ATOM 753 O O . LEU A 1 96 ? -11.160 -0.836 4.519 1.00 96.81 96 LEU A O 1
ATOM 757 N N . ILE A 1 97 ? -11.508 0.408 2.680 1.00 96.00 97 ILE A N 1
ATOM 758 C CA . ILE A 1 97 ? -12.653 -0.381 2.203 1.00 96.00 97 ILE A CA 1
ATOM 759 C C . ILE A 1 97 ? -12.206 -1.809 1.869 1.00 96.00 97 ILE A C 1
ATOM 761 O O . ILE A 1 97 ? -12.834 -2.762 2.326 1.00 96.00 97 ILE A O 1
ATOM 765 N N . GLU A 1 98 ? -11.101 -1.976 1.136 1.00 95.56 98 GLU A N 1
ATOM 766 C CA . GLU A 1 98 ? -10.538 -3.301 0.830 1.00 95.56 98 GLU A CA 1
ATOM 767 C C . GLU A 1 98 ? -10.203 -4.088 2.106 1.00 95.56 98 GLU A C 1
ATOM 769 O O . GLU A 1 98 ? -10.544 -5.267 2.223 1.00 95.56 98 GLU A O 1
ATOM 774 N N . ALA A 1 99 ? -9.576 -3.428 3.082 1.00 95.75 99 ALA A N 1
ATOM 775 C CA . ALA A 1 99 ? -9.228 -4.043 4.354 1.00 95.75 99 ALA A CA 1
ATOM 776 C C . ALA A 1 99 ? -10.463 -4.397 5.195 1.00 95.75 99 ALA A C 1
ATOM 778 O O . ALA A 1 99 ? -10.470 -5.442 5.839 1.00 95.75 99 ALA A O 1
ATOM 779 N N . SER A 1 100 ? -11.533 -3.598 5.139 1.00 95.00 100 SER A N 1
ATOM 780 C CA . SER A 1 100 ? -12.760 -3.861 5.903 1.00 95.00 100 SER A CA 1
ATOM 781 C C . SER A 1 100 ? -13.383 -5.221 5.587 1.00 95.00 100 SER A C 1
ATOM 783 O O . SER A 1 100 ? -13.956 -5.833 6.478 1.00 95.00 100 SER A O 1
ATOM 785 N N . VAL A 1 101 ? -13.213 -5.722 4.356 1.00 94.38 101 VAL A N 1
ATOM 786 C CA . VAL A 1 101 ? -13.678 -7.050 3.915 1.00 94.38 101 VAL A CA 1
ATOM 787 C C . VAL A 1 101 ? -12.727 -8.169 4.361 1.00 94.38 101 VAL A C 1
ATOM 789 O O . VAL A 1 101 ? -13.121 -9.328 4.449 1.00 94.38 101 VAL A O 1
ATOM 792 N N . LYS A 1 102 ? -11.450 -7.850 4.598 1.00 92.94 102 LYS A N 1
ATOM 793 C CA . LYS A 1 102 ? -10.414 -8.820 4.988 1.00 92.94 102 LYS A CA 1
ATOM 794 C C . LYS A 1 102 ? -10.309 -9.022 6.496 1.00 92.94 102 LYS A C 1
ATOM 796 O O . LYS A 1 102 ? -9.975 -10.125 6.909 1.00 92.94 102 LYS A O 1
ATOM 801 N N . PHE A 1 103 ? -10.577 -7.978 7.274 1.00 89.12 103 PHE A N 1
ATOM 802 C CA . PHE A 1 103 ? -10.428 -7.943 8.732 1.00 89.12 103 PHE A CA 1
ATOM 803 C C . PHE A 1 103 ? -11.778 -7.756 9.454 1.00 89.12 103 PHE A C 1
ATOM 805 O O . PHE A 1 103 ? -11.816 -7.175 10.538 1.00 89.12 103 PHE A O 1
ATOM 812 N N . SER A 1 104 ? -12.879 -8.177 8.811 1.00 75.19 104 SER A N 1
ATOM 813 C CA . SER A 1 104 ? -14.248 -8.100 9.346 1.00 75.19 104 SER A CA 1
ATOM 814 C C . SER A 1 104 ? -14.410 -8.909 10.625 1.00 75.19 104 SER A C 1
ATOM 816 O O . SER A 1 104 ? -14.039 -10.100 10.578 1.00 75.19 104 SER A O 1
#